Protein AF-A0A529HEC4-F1 (afdb_monomer_lite)

pLDDT: mean 88.08, std 12.39, range [48.88, 98.06]

Foldseek 3Di:
DPPDAPADPPHLVQDFDWWQCPVVCVVPVDGRDGFDPRDDADPVLCVVLDDQPCVLPVDRSRLLCRSRRSLPGIDHDDSDDPDDDDDDPPDPPDDDPCVVVVVVSVVSSSVVSVVSNVVVVVVSD

Sequence (125 aa):
EAQRVKDVFPPPELPFDDGDVVPKLLHKGRYQTTVTSGLAFERSTLDTIMPIPEADFRQGADGYLATLAPLYGQVQSIEECVGAYRIHGANHSVFGEKLAERARWRVAHDFHRMAALSGQVSGVG

Structure (mmCIF, N/CA/C/O backbone):
data_AF-A0A529HEC4-F1
#
_entry.id   AF-A0A529HEC4-F1
#
loop_
_atom_site.group_PDB
_atom_site.id
_atom_site.type_symbol
_atom_site.label_atom_id
_atom_site.label_alt_id
_atom_site.label_comp_id
_atom_site.label_asym_id
_atom_site.label_entity_id
_atom_site.label_seq_id
_atom_site.pdbx_PDB_ins_code
_atom_site.Cartn_x
_atom_site.Cartn_y
_atom_site.Cartn_z
_atom_site.occupancy
_atom_site.B_iso_or_equiv
_atom_site.auth_seq_id
_atom_site.auth_comp_id
_atom_site.auth_asym_id
_atom_site.auth_atom_id
_atom_site.pdbx_PDB_model_num
ATOM 1 N N . GLU A 1 1 ? 30.952 -14.636 -2.382 1.00 48.88 1 GLU A N 1
ATOM 2 C CA . GLU A 1 1 ? 30.725 -13.243 -2.817 1.00 48.88 1 GLU A CA 1
ATOM 3 C C . GLU A 1 1 ? 29.677 -12.635 -1.893 1.00 48.88 1 GLU A C 1
ATOM 5 O O . GLU A 1 1 ? 28.604 -13.216 -1.761 1.00 48.88 1 GLU A O 1
ATOM 10 N N . ALA A 1 2 ? 30.011 -11.587 -1.137 1.00 53.47 2 ALA A N 1
ATOM 11 C CA . ALA A 1 2 ? 29.061 -10.982 -0.205 1.00 53.47 2 ALA A CA 1
ATOM 12 C C . ALA A 1 2 ? 27.901 -10.368 -1.005 1.00 53.47 2 ALA A C 1
ATOM 14 O O . ALA A 1 2 ? 28.134 -9.576 -1.918 1.00 53.47 2 ALA A O 1
ATOM 15 N N . GLN A 1 3 ? 26.663 -10.763 -0.701 1.00 63.22 3 GLN A N 1
ATOM 16 C CA . GLN A 1 3 ? 25.464 -10.217 -1.337 1.00 63.22 3 GLN A CA 1
ATOM 17 C C . GLN A 1 3 ? 25.339 -8.737 -0.961 1.00 63.22 3 GLN A C 1
ATOM 19 O O . GLN A 1 3 ? 24.816 -8.394 0.095 1.00 63.22 3 GLN A O 1
ATOM 24 N N . ARG A 1 4 ? 25.878 -7.852 -1.802 1.00 74.25 4 ARG A N 1
ATOM 25 C CA . ARG A 1 4 ? 25.782 -6.406 -1.606 1.00 74.25 4 ARG A CA 1
ATOM 26 C C . ARG A 1 4 ? 24.365 -5.957 -1.955 1.00 74.25 4 ARG A C 1
ATOM 28 O O . ARG A 1 4 ? 23.856 -6.303 -3.024 1.00 74.25 4 ARG A O 1
ATOM 35 N N . VAL A 1 5 ? 23.739 -5.193 -1.060 1.00 79.19 5 VAL A N 1
ATOM 36 C CA . VAL A 1 5 ? 22.466 -4.514 -1.338 1.00 79.19 5 VAL A CA 1
ATOM 37 C C . VAL A 1 5 ? 22.668 -3.628 -2.567 1.00 79.19 5 VAL A C 1
ATOM 39 O O . VAL A 1 5 ? 23.602 -2.828 -2.605 1.00 79.19 5 VAL A O 1
ATOM 42 N N . LYS A 1 6 ? 21.845 -3.844 -3.600 1.00 82.06 6 LYS A N 1
ATOM 43 C CA . LYS A 1 6 ? 21.937 -3.100 -4.865 1.00 82.06 6 LYS A CA 1
ATOM 44 C C . LYS A 1 6 ? 21.333 -1.705 -4.752 1.00 82.06 6 LYS A C 1
ATOM 46 O O . LYS A 1 6 ? 21.874 -0.785 -5.347 1.00 82.06 6 LYS A O 1
ATOM 51 N N . ASP A 1 7 ? 20.218 -1.594 -4.037 1.00 85.06 7 ASP A N 1
ATOM 52 C CA . ASP A 1 7 ? 19.444 -0.366 -3.875 1.00 85.06 7 ASP A CA 1
ATOM 53 C C . ASP A 1 7 ? 18.502 -0.492 -2.662 1.00 85.06 7 ASP A C 1
ATOM 55 O O . ASP A 1 7 ? 18.288 -1.608 -2.171 1.00 85.06 7 ASP A O 1
ATOM 59 N N . VAL A 1 8 ? 17.937 0.627 -2.205 1.00 86.81 8 VAL A N 1
ATOM 60 C CA . VAL A 1 8 ? 16.959 0.708 -1.108 1.00 86.81 8 VAL A CA 1
ATOM 61 C C . VAL A 1 8 ? 15.651 1.293 -1.642 1.00 86.81 8 VAL A C 1
ATOM 63 O O . VAL A 1 8 ? 15.657 2.255 -2.406 1.00 86.81 8 VAL A O 1
ATOM 66 N N . PHE A 1 9 ? 14.520 0.696 -1.259 1.00 85.44 9 PHE A N 1
ATOM 67 C CA . PHE A 1 9 ? 13.197 1.182 -1.643 1.00 85.44 9 PHE A CA 1
ATOM 68 C C . PHE A 1 9 ? 12.280 1.352 -0.417 1.00 85.44 9 PHE A C 1
ATOM 70 O O . PHE A 1 9 ? 12.127 0.388 0.339 1.00 85.44 9 PHE A O 1
ATOM 77 N N . PRO A 1 10 ? 11.596 2.505 -0.278 1.00 87.31 10 PRO A N 1
ATOM 78 C CA . PRO A 1 10 ? 11.825 3.743 -1.029 1.00 87.31 10 PRO A CA 1
ATOM 79 C C . PRO A 1 10 ? 13.240 4.298 -0.786 1.00 87.31 10 PRO A C 1
ATOM 81 O O . PRO A 1 10 ? 13.920 3.862 0.143 1.00 87.31 10 PRO A O 1
ATOM 84 N N . PRO A 1 11 ? 13.719 5.202 -1.653 1.00 88.62 11 PRO A N 1
ATOM 85 C CA . PRO A 1 11 ? 15.037 5.795 -1.483 1.00 88.62 11 PRO A CA 1
ATOM 86 C C . PRO A 1 11 ? 15.097 6.625 -0.181 1.00 88.62 11 PRO A C 1
ATOM 88 O O . PRO A 1 11 ? 14.083 7.234 0.175 1.00 88.62 11 PRO A O 1
ATOM 91 N N . PRO A 1 12 ? 16.246 6.671 0.527 1.00 86.69 12 PRO A N 1
ATOM 92 C CA . PRO A 1 12 ? 16.355 7.274 1.864 1.00 86.69 12 PRO A CA 1
ATOM 93 C C . PRO A 1 12 ? 15.987 8.762 1.944 1.00 86.69 12 PRO A C 1
ATOM 95 O O . PRO A 1 12 ? 15.729 9.280 3.025 1.00 86.69 12 PRO A O 1
ATOM 98 N N . GLU A 1 13 ? 15.971 9.475 0.817 1.00 91.00 13 GLU A N 1
ATOM 99 C CA . GLU A 1 13 ? 15.589 10.888 0.758 1.00 91.00 13 GLU A CA 1
ATOM 100 C C . GLU A 1 13 ? 14.065 11.105 0.824 1.00 91.00 13 GLU A C 1
ATOM 102 O O . GLU A 1 13 ? 13.608 12.249 0.888 1.00 91.00 13 GLU A O 1
ATOM 107 N N . LEU A 1 14 ? 13.269 10.031 0.778 1.00 90.31 14 LEU A N 1
ATOM 108 C CA . LEU A 1 14 ? 11.810 10.065 0.859 1.00 90.31 14 LEU A CA 1
ATOM 109 C C . LEU A 1 14 ? 11.329 9.445 2.184 1.00 90.31 14 LEU A C 1
ATOM 111 O O . LEU A 1 14 ? 11.025 8.248 2.193 1.00 90.31 14 LEU A O 1
ATOM 115 N N . PRO A 1 15 ? 11.214 10.243 3.265 1.00 92.56 15 PRO A N 1
ATOM 116 C CA . PRO A 1 15 ? 10.831 9.739 4.583 1.00 92.56 15 PRO A CA 1
ATOM 117 C C . PRO A 1 15 ? 9.420 9.158 4.564 1.00 92.56 15 PRO A C 1
ATOM 119 O O . PRO A 1 15 ? 8.556 9.630 3.814 1.00 92.56 15 PRO A O 1
ATOM 122 N N . PHE A 1 16 ? 9.176 8.150 5.392 1.00 96.06 16 PHE A N 1
ATOM 123 C CA . PHE A 1 16 ? 7.859 7.542 5.516 1.00 96.06 16 PHE A CA 1
ATOM 124 C C . PHE A 1 16 ? 6.858 8.498 6.172 1.00 96.06 16 PHE A C 1
ATOM 126 O O . PHE A 1 16 ? 7.211 9.360 6.974 1.00 96.06 16 PHE A O 1
ATOM 133 N N . ASP A 1 17 ? 5.577 8.356 5.822 1.00 97.31 17 ASP A N 1
ATOM 134 C CA . ASP A 1 17 ? 4.529 8.954 6.646 1.00 97.31 17 ASP A CA 1
ATOM 135 C C . ASP A 1 17 ? 4.277 8.074 7.877 1.00 97.31 17 ASP A C 1
ATOM 137 O O . ASP A 1 17 ? 4.249 6.844 7.776 1.00 97.31 17 ASP A O 1
ATOM 141 N N . ASP A 1 18 ? 4.033 8.724 9.013 1.00 97.31 18 ASP A N 1
ATOM 142 C CA . ASP A 1 18 ? 3.827 8.103 10.321 1.00 97.31 18 ASP A CA 1
ATOM 143 C C . ASP A 1 18 ? 2.572 8.670 11.005 1.00 97.31 18 ASP A C 1
ATOM 145 O O . ASP A 1 18 ? 2.174 9.814 10.763 1.00 97.31 18 ASP A O 1
ATOM 149 N N . GLY A 1 19 ? 1.942 7.869 11.861 1.00 98.06 19 GLY A N 1
ATOM 150 C CA . GLY A 1 19 ? 0.759 8.243 12.626 1.00 98.06 19 GLY A CA 1
ATOM 151 C C . GLY A 1 19 ? -0.536 8.170 11.817 1.00 98.06 19 GLY A C 1
ATOM 152 O O . GLY A 1 19 ? -0.815 7.183 11.129 1.00 98.06 19 GLY A O 1
ATOM 153 N N . ASP A 1 20 ? -1.373 9.202 11.947 1.00 97.62 20 ASP A N 1
ATOM 154 C CA . ASP A 1 20 ? -2.628 9.307 11.199 1.00 97.62 20 ASP A CA 1
ATOM 155 C C . ASP A 1 20 ? -2.375 9.783 9.762 1.00 97.62 20 ASP A C 1
ATOM 157 O O . ASP A 1 20 ? -2.225 10.974 9.475 1.00 97.62 20 ASP A O 1
ATOM 161 N N . VAL A 1 21 ? -2.353 8.822 8.840 1.00 98.00 21 VAL A N 1
ATOM 162 C CA . VAL A 1 21 ? -2.157 9.073 7.409 1.00 98.00 21 VAL A CA 1
ATOM 163 C C . VAL A 1 21 ? -3.472 9.200 6.637 1.00 98.00 21 VAL A C 1
ATOM 165 O O . VAL A 1 21 ? -3.439 9.481 5.435 1.00 98.00 21 VAL A O 1
ATOM 168 N N . VAL A 1 22 ? -4.630 9.020 7.287 1.00 97.06 22 VAL A N 1
ATOM 169 C CA . VAL A 1 22 ? -5.945 9.002 6.626 1.00 97.06 22 VAL A CA 1
ATOM 170 C C . VAL A 1 22 ? -6.229 10.309 5.879 1.00 97.06 22 VAL A C 1
ATOM 172 O O . VAL A 1 22 ? -6.598 10.230 4.704 1.00 97.06 22 VAL A O 1
ATOM 175 N N . PRO A 1 23 ? -5.978 11.515 6.436 1.00 96.88 23 PRO A N 1
ATOM 176 C CA . PRO A 1 23 ? -6.195 12.758 5.695 1.00 96.88 23 PRO A CA 1
ATOM 177 C C . PRO A 1 23 ? -5.392 12.822 4.387 1.00 96.88 23 PRO A C 1
ATOM 179 O O . PRO A 1 23 ? -5.906 13.235 3.344 1.00 96.88 23 PRO A O 1
ATOM 182 N N . LYS A 1 24 ? -4.132 12.368 4.412 1.00 97.19 24 LYS A N 1
ATOM 183 C CA . LYS A 1 24 ? -3.260 12.348 3.229 1.00 97.19 24 LYS A CA 1
ATOM 184 C C . LYS A 1 24 ? -3.714 11.294 2.223 1.00 97.19 24 LYS A C 1
ATOM 186 O O . LYS A 1 24 ? -3.769 11.586 1.027 1.00 97.19 24 LYS A O 1
ATOM 191 N N . LEU A 1 25 ? -4.070 10.106 2.707 1.00 96.38 25 LEU A N 1
ATOM 192 C CA . LEU A 1 25 ? -4.599 9.008 1.908 1.00 96.38 25 LEU A CA 1
ATOM 193 C C . LEU A 1 25 ? -5.883 9.419 1.180 1.00 96.38 25 LEU A C 1
ATOM 195 O O . LEU A 1 25 ? -5.960 9.236 -0.029 1.00 96.38 25 LEU A O 1
ATOM 199 N N . LEU A 1 26 ? -6.853 10.022 1.870 1.00 94.75 26 LEU A N 1
ATOM 200 C CA . LEU A 1 26 ? -8.114 10.457 1.262 1.00 94.75 26 LEU A CA 1
ATOM 201 C C . LEU A 1 26 ? -7.914 11.608 0.268 1.00 94.75 26 LEU A C 1
ATOM 203 O O . LEU A 1 26 ? -8.598 11.671 -0.749 1.00 94.75 26 LEU A O 1
ATOM 207 N N . HIS A 1 27 ? -6.951 12.499 0.521 1.00 94.88 27 HIS A N 1
ATOM 208 C CA . HIS A 1 27 ? -6.662 13.609 -0.385 1.00 94.88 27 HIS A CA 1
ATOM 209 C C . HIS A 1 27 ? -5.879 13.184 -1.640 1.00 94.88 27 HIS A C 1
ATOM 211 O O . HIS A 1 27 ? -6.107 13.725 -2.720 1.00 94.88 27 HIS A O 1
ATOM 217 N N . LYS A 1 28 ? -4.930 12.243 -1.513 1.00 94.69 28 LYS A N 1
ATOM 218 C CA . LYS A 1 28 ? -3.972 11.890 -2.584 1.00 94.69 28 LYS A CA 1
ATOM 219 C C . LYS A 1 28 ? -4.123 10.470 -3.141 1.00 94.69 28 LYS A C 1
ATOM 221 O O . LYS A 1 28 ? -3.401 10.120 -4.075 1.00 94.69 28 LYS A O 1
ATOM 226 N N . GLY A 1 29 ? -4.973 9.636 -2.549 1.00 92.62 29 GLY A N 1
ATOM 227 C CA . GLY A 1 29 ? -5.094 8.198 -2.834 1.00 92.62 29 GLY A CA 1
ATOM 228 C C . GLY A 1 29 ? -3.914 7.346 -2.336 1.00 92.62 29 GLY A C 1
ATOM 229 O O . GLY A 1 29 ? -3.823 6.151 -2.639 1.00 92.62 29 GLY A O 1
ATOM 230 N N . ARG A 1 30 ? -2.966 7.955 -1.613 1.00 94.44 30 ARG A N 1
ATOM 231 C CA . ARG A 1 30 ? -1.743 7.313 -1.108 1.00 94.44 30 ARG A CA 1
ATOM 232 C C . ARG A 1 30 ? -1.055 8.154 -0.038 1.00 94.44 30 ARG A C 1
ATOM 234 O O . ARG A 1 30 ? -1.193 9.376 -0.006 1.00 94.44 30 ARG A O 1
ATOM 241 N N . TYR A 1 31 ? -0.228 7.477 0.741 1.00 96.38 31 TYR A N 1
ATOM 242 C CA . TYR A 1 31 ? 0.787 8.038 1.624 1.00 96.38 31 TYR A CA 1
ATOM 243 C C . TYR A 1 31 ? 2.143 7.387 1.286 1.00 96.38 31 TYR A C 1
ATOM 245 O O . TYR A 1 31 ? 2.214 6.463 0.471 1.00 96.38 31 TYR A O 1
ATOM 253 N N . GLN A 1 32 ? 3.224 7.927 1.827 1.00 95.62 32 GLN A N 1
ATOM 254 C CA . GLN A 1 32 ? 4.595 7.496 1.609 1.00 95.62 32 GLN A CA 1
ATOM 255 C C . GLN A 1 32 ? 4.883 6.293 2.509 1.00 95.62 32 GLN A C 1
ATOM 257 O O . GLN A 1 32 ? 4.891 6.400 3.731 1.00 95.62 32 GLN A O 1
ATOM 262 N N . THR A 1 33 ? 5.074 5.129 1.893 1.00 95.00 33 THR A N 1
ATOM 263 C CA . THR A 1 33 ? 5.273 3.849 2.579 1.00 95.00 33 THR A CA 1
ATOM 264 C C . THR A 1 33 ? 6.120 2.908 1.723 1.00 95.00 33 THR A C 1
ATOM 266 O O . THR A 1 33 ? 6.458 3.221 0.577 1.00 95.00 33 THR A O 1
ATOM 269 N N . THR A 1 34 ? 6.494 1.766 2.290 1.00 91.75 34 THR A N 1
ATOM 270 C CA . THR A 1 34 ? 7.217 0.699 1.596 1.00 91.75 34 THR A CA 1
ATOM 271 C C . THR A 1 34 ? 6.244 -0.288 0.941 1.00 91.75 34 THR A C 1
ATOM 273 O O . THR A 1 34 ? 5.030 -0.108 0.969 1.00 91.75 34 THR A O 1
ATOM 276 N N . VAL A 1 35 ? 6.767 -1.323 0.292 1.00 88.00 35 VAL A N 1
ATOM 277 C CA . VAL A 1 35 ? 5.969 -2.341 -0.407 1.00 88.00 35 VAL A CA 1
ATOM 278 C C . VAL A 1 35 ? 6.367 -3.741 0.032 1.00 88.00 35 VAL A C 1
ATOM 280 O O . VAL A 1 35 ? 7.466 -3.975 0.541 1.00 88.00 35 VAL A O 1
ATOM 283 N N . THR A 1 36 ? 5.509 -4.713 -0.258 1.00 87.62 36 THR A N 1
ATOM 284 C CA . THR A 1 36 ? 5.780 -6.145 -0.111 1.00 87.62 36 THR A CA 1
ATOM 285 C C . THR A 1 36 ? 6.250 -6.527 1.301 1.00 87.62 36 THR A C 1
ATOM 287 O O . THR A 1 36 ? 5.527 -6.332 2.271 1.00 87.62 36 THR A O 1
ATOM 290 N N . SER A 1 37 ? 7.466 -7.062 1.430 1.00 86.44 37 SER A N 1
ATOM 291 C CA . SER A 1 37 ? 8.057 -7.554 2.675 1.00 86.44 37 SER A CA 1
ATOM 292 C C . SER A 1 37 ? 8.385 -6.471 3.702 1.00 86.44 37 SER A C 1
ATOM 294 O O . SER A 1 37 ? 8.756 -6.814 4.817 1.00 86.44 37 SER A O 1
ATOM 296 N N . GLY A 1 38 ? 8.301 -5.188 3.341 1.00 91.75 38 GLY A N 1
ATOM 297 C CA . GLY A 1 38 ? 8.465 -4.090 4.294 1.00 91.75 38 GLY A CA 1
ATOM 298 C C . GLY A 1 38 ? 7.196 -3.766 5.091 1.00 91.75 38 GLY A C 1
ATOM 299 O O . GLY A 1 38 ? 7.232 -2.883 5.940 1.00 91.75 38 GLY A O 1
ATOM 300 N N . LEU A 1 39 ? 6.076 -4.441 4.813 1.00 94.75 39 LEU A N 1
ATOM 301 C CA . LEU A 1 39 ? 4.782 -4.170 5.437 1.00 94.75 39 LEU A CA 1
ATOM 302 C C . LEU A 1 39 ? 4.443 -5.220 6.500 1.00 94.75 39 LEU A C 1
ATOM 304 O O . LEU A 1 39 ? 4.585 -6.423 6.277 1.00 94.75 39 LEU A O 1
ATOM 308 N N . ALA A 1 40 ? 3.927 -4.751 7.634 1.00 95.94 40 ALA A N 1
ATOM 309 C CA . ALA A 1 40 ? 3.362 -5.572 8.696 1.00 95.94 40 ALA A CA 1
ATOM 310 C C . ALA A 1 40 ? 1.995 -5.006 9.094 1.00 95.94 40 ALA A C 1
ATOM 312 O O . ALA A 1 40 ? 1.810 -3.791 9.133 1.00 95.94 40 ALA A O 1
ATOM 313 N N . PHE A 1 41 ? 1.040 -5.890 9.382 1.00 96.94 41 PHE A N 1
ATOM 314 C CA . PHE A 1 41 ? -0.341 -5.515 9.677 1.00 96.94 41 PHE A CA 1
ATOM 315 C C . PHE A 1 41 ? -0.818 -6.192 10.958 1.00 96.94 41 PHE A C 1
ATOM 317 O O . PHE A 1 41 ? -0.483 -7.350 11.223 1.00 96.94 41 PHE A O 1
ATOM 324 N N . GLU A 1 42 ? -1.630 -5.479 11.735 1.00 97.31 42 GLU A N 1
ATOM 325 C CA . GLU A 1 42 ? -2.336 -6.067 12.868 1.00 97.31 42 GLU A CA 1
ATOM 326 C C . GLU A 1 42 ? -3.353 -7.106 12.374 1.00 97.31 42 GLU A C 1
ATOM 328 O O . GLU A 1 42 ? -4.050 -6.895 11.379 1.00 97.31 42 GLU A O 1
ATOM 333 N N . ARG A 1 43 ? -3.458 -8.238 13.081 1.00 97.56 43 ARG A N 1
ATOM 334 C CA . ARG A 1 43 ? -4.393 -9.311 12.718 1.00 97.56 43 ARG A CA 1
ATOM 335 C C . ARG A 1 43 ? -5.847 -8.832 12.688 1.00 97.56 43 ARG A C 1
ATOM 337 O O . ARG A 1 43 ? -6.546 -9.162 11.743 1.00 97.56 43 ARG A O 1
ATOM 344 N N . SER A 1 44 ? -6.278 -8.065 13.686 1.00 96.88 44 SER A N 1
ATOM 345 C CA . SER A 1 44 ? -7.658 -7.563 13.799 1.00 96.88 44 SER A CA 1
ATOM 346 C C . SER A 1 44 ? -8.061 -6.709 12.586 1.00 96.88 44 SER A C 1
ATOM 348 O O . SER A 1 44 ? -9.158 -6.852 12.045 1.00 96.88 44 SER A O 1
ATOM 350 N N . THR A 1 45 ? -7.137 -5.884 12.091 1.00 96.81 45 THR A N 1
ATOM 351 C CA . THR A 1 45 ? -7.303 -5.126 10.849 1.00 96.81 45 THR A CA 1
ATOM 352 C C . THR A 1 45 ? -7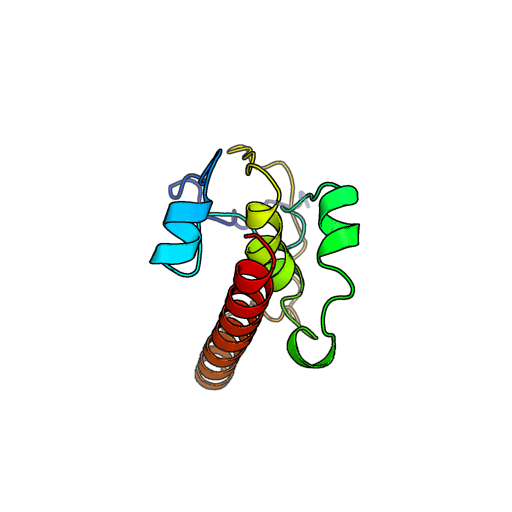.445 -6.055 9.649 1.00 96.81 45 THR A C 1
ATOM 354 O O . THR A 1 45 ? -8.349 -5.869 8.837 1.00 96.81 45 THR A O 1
ATOM 357 N N . LEU A 1 46 ? -6.599 -7.088 9.539 1.00 97.12 46 LEU A N 1
ATOM 358 C CA . LEU A 1 46 ? -6.704 -8.074 8.459 1.00 97.12 46 LEU A CA 1
ATOM 359 C C . LEU A 1 46 ? -8.033 -8.837 8.495 1.00 97.12 46 LEU A C 1
ATOM 361 O O . LEU A 1 46 ? -8.634 -9.024 7.442 1.00 97.12 46 LEU A O 1
ATOM 365 N N . ASP A 1 47 ? -8.526 -9.208 9.676 1.00 96.75 47 ASP A N 1
ATOM 366 C CA . ASP A 1 47 ? -9.827 -9.870 9.839 1.00 96.75 47 ASP A CA 1
ATOM 367 C C . ASP A 1 47 ? -10.989 -9.006 9.310 1.00 96.75 47 ASP A C 1
ATOM 369 O O . ASP A 1 47 ? -12.024 -9.538 8.916 1.00 96.75 47 ASP A O 1
ATOM 373 N N . THR A 1 48 ? -10.806 -7.682 9.258 1.00 95.44 48 THR A N 1
ATOM 374 C CA . THR A 1 48 ? -11.813 -6.729 8.767 1.00 95.44 48 THR A CA 1
ATOM 375 C C . THR A 1 48 ? -11.764 -6.538 7.249 1.00 95.44 48 THR A C 1
ATOM 377 O O . THR A 1 48 ? -12.804 -6.407 6.607 1.00 95.44 48 THR A O 1
ATOM 380 N N . ILE A 1 49 ? -10.566 -6.508 6.655 1.00 96.06 49 ILE A N 1
ATOM 381 C CA . ILE A 1 49 ? -10.380 -6.148 5.235 1.00 96.06 49 ILE A CA 1
ATOM 382 C C . ILE A 1 49 ? -10.139 -7.350 4.316 1.00 96.06 49 ILE A C 1
ATOM 384 O O . ILE A 1 49 ? -10.069 -7.182 3.099 1.00 96.06 49 ILE A O 1
ATOM 388 N N . MET A 1 50 ? -9.979 -8.553 4.867 1.00 96.31 50 MET A N 1
ATOM 389 C CA . MET A 1 50 ? -9.848 -9.793 4.101 1.00 96.31 50 MET A CA 1
ATOM 390 C C . MET A 1 50 ? -11.207 -10.495 3.912 1.00 96.31 50 MET A C 1
ATOM 392 O O . MET A 1 50 ? -12.107 -10.321 4.731 1.00 96.31 50 MET A O 1
ATOM 396 N N . PRO A 1 51 ? -11.369 -11.336 2.870 1.00 96.38 51 PRO A N 1
ATOM 397 C CA . PRO A 1 51 ? -10.370 -11.726 1.869 1.00 96.38 51 PRO A CA 1
ATOM 398 C C . PRO A 1 51 ? -10.038 -10.609 0.872 1.00 96.38 51 PRO A C 1
ATOM 400 O O . PRO A 1 51 ? -10.874 -9.769 0.551 1.00 96.38 51 PRO A O 1
ATOM 403 N N . ILE A 1 52 ? -8.808 -10.628 0.350 1.00 97.06 52 ILE A N 1
ATOM 404 C CA . ILE A 1 52 ? -8.418 -9.751 -0.759 1.00 97.06 52 ILE A CA 1
ATOM 405 C C . ILE A 1 52 ? -9.148 -10.230 -2.028 1.00 97.06 52 ILE A C 1
ATOM 407 O O . ILE A 1 52 ? -9.071 -11.422 -2.335 1.00 97.06 52 ILE A O 1
ATOM 411 N N . PRO A 1 53 ? -9.814 -9.349 -2.800 1.00 96.19 53 PRO A N 1
ATOM 412 C CA . PRO A 1 53 ? -10.457 -9.734 -4.057 1.00 96.19 53 PRO A CA 1
ATOM 413 C C . PRO A 1 53 ? -9.434 -10.212 -5.103 1.00 96.19 53 PRO A C 1
ATOM 415 O O . PRO A 1 53 ? -8.816 -9.415 -5.808 1.00 96.19 53 PRO A O 1
ATOM 418 N N . GLU A 1 54 ? -9.236 -11.528 -5.217 1.00 95.56 54 GLU A N 1
ATOM 419 C CA . GLU A 1 54 ? -8.171 -12.117 -6.048 1.00 95.56 54 GLU A CA 1
ATOM 420 C C . GLU A 1 54 ? -8.253 -11.726 -7.531 1.00 95.56 54 GLU A C 1
ATOM 422 O O . GLU A 1 54 ? -7.220 -11.582 -8.187 1.00 95.56 54 GLU A O 1
ATOM 427 N N . ALA A 1 55 ? -9.463 -11.526 -8.062 1.00 94.69 55 ALA A N 1
ATOM 428 C CA . ALA A 1 55 ? -9.666 -11.122 -9.453 1.00 94.69 55 ALA A CA 1
ATOM 429 C C . ALA A 1 55 ? -9.044 -9.746 -9.755 1.00 94.69 55 ALA A C 1
ATOM 431 O O . ALA A 1 55 ? -8.408 -9.575 -10.797 1.00 94.69 55 ALA A O 1
ATOM 432 N N . ASP A 1 56 ? -9.168 -8.806 -8.818 1.00 94.81 56 ASP A N 1
ATOM 433 C CA . ASP A 1 56 ? -8.685 -7.428 -8.954 1.00 94.81 56 ASP A CA 1
ATOM 434 C C . ASP A 1 56 ? -7.225 -7.279 -8.491 1.00 94.81 56 ASP A C 1
ATOM 436 O O . ASP A 1 56 ? -6.463 -6.465 -9.017 1.00 94.81 56 ASP A O 1
ATOM 440 N N . PHE A 1 57 ? -6.809 -8.104 -7.524 1.00 94.94 57 PHE A N 1
ATOM 441 C CA . PHE A 1 57 ? -5.519 -8.001 -6.835 1.00 94.94 57 PHE A CA 1
ATOM 442 C C . PHE A 1 57 ? -4.645 -9.250 -6.976 1.00 94.94 57 PHE A C 1
ATOM 444 O O . PHE A 1 57 ? -3.795 -9.525 -6.128 1.00 94.94 57 PHE A O 1
ATOM 451 N N . ARG A 1 58 ? -4.769 -9.978 -8.094 1.00 92.44 58 ARG A N 1
ATOM 452 C CA . ARG A 1 58 ? -3.867 -11.093 -8.448 1.00 92.44 58 ARG A CA 1
ATOM 453 C C . ARG A 1 58 ? -2.384 -10.695 -8.371 1.00 92.44 58 ARG A C 1
ATOM 455 O O . ARG A 1 58 ? -1.514 -11.533 -8.145 1.00 92.44 58 ARG A O 1
ATOM 462 N N . GLN A 1 59 ? -2.087 -9.419 -8.617 1.00 90.06 59 GLN A N 1
ATOM 463 C CA . GLN A 1 59 ? -0.783 -8.786 -8.424 1.00 90.06 59 GLN A CA 1
ATOM 464 C C . GLN A 1 59 ? -0.982 -7.469 -7.663 1.00 90.06 59 GLN A C 1
ATOM 466 O O . GLN A 1 59 ? -1.955 -6.761 -7.915 1.00 90.06 59 GLN A O 1
ATOM 471 N N . GLY A 1 60 ? -0.057 -7.132 -6.759 1.00 90.56 60 GLY A N 1
ATOM 472 C CA . GLY A 1 60 ? -0.146 -5.915 -5.939 1.00 90.56 60 GLY A CA 1
ATOM 473 C C . GLY A 1 60 ? -1.121 -6.018 -4.757 1.00 90.56 60 GLY A C 1
ATOM 474 O O . GLY A 1 60 ? -1.726 -5.023 -4.368 1.00 90.56 60 GLY A O 1
ATOM 475 N N . ALA A 1 61 ? -1.316 -7.217 -4.20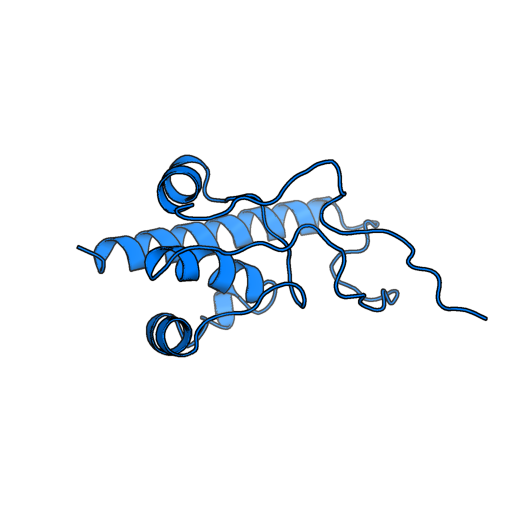0 1.00 94.81 61 ALA A N 1
ATOM 476 C CA . ALA A 1 61 ? -2.166 -7.439 -3.024 1.00 94.81 61 ALA A CA 1
ATOM 477 C C . ALA A 1 61 ? -1.716 -6.631 -1.788 1.00 94.81 61 ALA A C 1
ATOM 479 O O . ALA A 1 61 ? -2.534 -6.197 -0.984 1.00 94.81 61 ALA A O 1
ATOM 480 N N . ASP A 1 62 ? -0.419 -6.370 -1.661 1.00 94.50 62 ASP A N 1
ATOM 481 C CA . ASP A 1 62 ? 0.141 -5.464 -0.660 1.00 94.50 62 ASP A CA 1
ATOM 482 C C . ASP A 1 62 ? -0.371 -4.024 -0.820 1.00 94.50 62 ASP A C 1
ATOM 484 O O . ASP A 1 62 ? -0.673 -3.367 0.173 1.00 94.50 62 ASP A O 1
ATOM 488 N N . GLY A 1 63 ? -0.560 -3.559 -2.059 1.00 95.12 63 GLY A N 1
ATOM 489 C CA . GLY A 1 63 ? -1.175 -2.268 -2.365 1.00 95.12 63 GLY A CA 1
ATOM 490 C C . GLY A 1 63 ? -2.627 -2.159 -1.894 1.00 95.12 63 GLY A C 1
ATOM 491 O O . GLY A 1 63 ? -3.038 -1.081 -1.466 1.00 95.12 63 GLY A O 1
ATOM 492 N N . TYR A 1 64 ? -3.397 -3.253 -1.913 1.00 96.94 64 TYR A N 1
ATOM 493 C CA . TYR A 1 64 ? -4.740 -3.303 -1.316 1.00 96.94 64 TYR A CA 1
ATOM 494 C C . TYR A 1 64 ? -4.670 -3.101 0.201 1.00 96.94 64 TYR A C 1
ATOM 496 O O . TYR A 1 64 ? -5.293 -2.180 0.732 1.00 96.94 64 TYR A O 1
ATOM 504 N N . LEU A 1 65 ? -3.839 -3.893 0.887 1.00 97.38 65 LEU A N 1
ATOM 505 C CA . LEU A 1 65 ? -3.702 -3.829 2.344 1.00 97.38 65 LEU A CA 1
ATOM 506 C C . LEU A 1 65 ? -3.170 -2.469 2.811 1.00 97.38 65 LEU A C 1
ATOM 508 O O . LEU A 1 65 ? -3.758 -1.863 3.699 1.00 97.38 65 LEU A O 1
ATOM 512 N N . ALA A 1 66 ? -2.129 -1.941 2.162 1.00 96.81 66 ALA A N 1
ATOM 513 C CA . ALA A 1 66 ? -1.581 -0.620 2.468 1.00 96.81 66 ALA A CA 1
ATOM 514 C C . ALA A 1 66 ? -2.593 0.511 2.225 1.00 96.81 66 ALA A C 1
ATOM 516 O O . ALA A 1 66 ? -2.475 1.575 2.811 1.00 96.81 66 ALA A O 1
ATOM 517 N N . THR A 1 67 ? -3.608 0.308 1.381 1.00 96.88 67 THR A N 1
ATOM 518 C CA . THR A 1 67 ? -4.654 1.319 1.157 1.00 96.88 67 THR A CA 1
ATOM 519 C C . THR A 1 67 ? -5.726 1.284 2.235 1.00 96.88 67 THR A C 1
ATOM 521 O O . THR A 1 67 ? -6.214 2.337 2.622 1.00 96.88 67 THR A O 1
ATOM 524 N N . LEU A 1 68 ? -6.119 0.097 2.702 1.00 97.19 68 LEU A N 1
ATOM 525 C CA . LEU A 1 68 ? -7.268 -0.041 3.599 1.00 97.19 68 LEU A CA 1
ATOM 526 C C . LEU A 1 68 ? -6.889 -0.097 5.075 1.00 97.19 68 LEU A C 1
ATOM 528 O O . LEU A 1 68 ? -7.629 0.427 5.899 1.00 97.19 68 LEU A O 1
ATOM 532 N N . ALA A 1 69 ? -5.746 -0.694 5.419 1.00 97.38 69 ALA A N 1
ATOM 533 C CA . ALA A 1 69 ? -5.326 -0.852 6.809 1.00 97.38 69 ALA A CA 1
ATOM 534 C C . ALA A 1 69 ? -5.278 0.470 7.606 1.00 97.38 69 ALA A C 1
ATOM 536 O O . ALA A 1 69 ? -5.727 0.457 8.752 1.00 97.38 69 ALA A O 1
ATOM 537 N N . PRO A 1 70 ? -4.838 1.616 7.035 1.00 96.88 70 PRO A N 1
ATOM 538 C CA . PRO A 1 70 ? -4.840 2.889 7.761 1.00 96.88 70 PRO A CA 1
ATOM 539 C C . PRO A 1 70 ? -6.225 3.392 8.184 1.00 96.88 70 PRO A C 1
ATOM 541 O O . PRO A 1 70 ? -6.313 4.257 9.044 1.00 96.88 70 PRO A O 1
ATOM 544 N N . LEU A 1 71 ? -7.318 2.881 7.604 1.00 96.31 71 LEU A N 1
ATOM 545 C CA . LEU A 1 71 ? -8.670 3.253 8.035 1.00 96.31 71 LEU A CA 1
ATOM 546 C C . LEU A 1 71 ? -9.033 2.691 9.418 1.00 96.31 71 LEU A C 1
ATOM 548 O O . LEU A 1 71 ? -10.000 3.146 10.021 1.00 96.31 71 LEU A O 1
ATOM 552 N N . TYR A 1 72 ? -8.274 1.712 9.913 1.00 96.00 72 TYR A N 1
ATOM 553 C CA . TYR A 1 72 ? -8.563 0.985 11.151 1.00 96.00 72 TYR A CA 1
ATOM 554 C C . TYR A 1 72 ? -7.500 1.201 12.234 1.00 96.00 72 TYR A C 1
ATOM 556 O O . TYR A 1 72 ? -7.572 0.591 13.297 1.00 96.00 72 TYR A O 1
ATOM 564 N N . GLY A 1 73 ? -6.506 2.058 11.989 1.00 93.81 73 GLY A N 1
ATOM 565 C CA . GLY A 1 73 ? -5.424 2.303 12.934 1.00 93.81 73 GLY A CA 1
ATOM 566 C C . GLY A 1 73 ? -4.375 3.274 12.408 1.00 93.81 73 GLY A C 1
ATOM 567 O O . GLY A 1 73 ? -4.454 3.766 11.286 1.00 93.81 73 GLY A O 1
ATOM 568 N N . GLN A 1 74 ? -3.370 3.549 13.235 1.00 96.69 74 GLN A N 1
ATOM 569 C CA . GLN A 1 74 ? -2.250 4.408 12.858 1.00 96.69 74 GLN A CA 1
ATOM 570 C C . GLN A 1 74 ? -1.158 3.618 12.138 1.00 96.69 74 GLN A C 1
ATOM 572 O O . GLN A 1 74 ? -0.933 2.438 12.411 1.00 96.69 74 GLN A O 1
ATOM 577 N N . VAL A 1 75 ? -0.445 4.297 11.244 1.00 97.94 75 VAL A N 1
ATOM 578 C CA . VAL A 1 75 ? 0.768 3.767 10.620 1.00 97.94 75 VAL A CA 1
ATOM 579 C C . VAL A 1 75 ? 1.953 4.028 11.546 1.00 97.94 75 VAL A C 1
ATOM 581 O O . VAL A 1 75 ? 2.056 5.096 12.142 1.00 97.94 75 VAL A O 1
ATOM 584 N N . GLN A 1 76 ? 2.840 3.045 11.670 1.00 97.50 76 GLN A N 1
ATOM 585 C CA . GLN A 1 76 ? 4.138 3.192 12.325 1.00 97.50 76 GLN A CA 1
ATOM 586 C C . GLN A 1 76 ? 5.232 2.844 11.323 1.00 97.50 76 GLN A C 1
ATOM 588 O O . GLN A 1 76 ? 5.123 1.853 10.595 1.00 97.50 76 GLN A O 1
ATOM 593 N N . SER A 1 77 ? 6.268 3.669 11.284 1.00 95.81 77 SER A N 1
ATOM 594 C CA . SER A 1 77 ? 7.343 3.597 10.304 1.00 95.81 77 SER A CA 1
ATOM 595 C C . SER A 1 77 ? 8.707 3.399 10.968 1.00 95.81 77 SER A C 1
ATOM 597 O O . SER A 1 77 ? 8.945 3.801 12.104 1.00 95.81 77 SER A O 1
ATOM 599 N N . ILE A 1 78 ? 9.604 2.725 10.248 1.00 94.56 78 ILE A N 1
ATOM 600 C CA . ILE A 1 78 ? 11.004 2.521 10.629 1.00 94.56 78 ILE A CA 1
ATOM 601 C C . ILE A 1 78 ? 11.831 3.012 9.446 1.00 94.56 78 ILE A C 1
ATOM 603 O O . ILE A 1 78 ? 11.740 2.435 8.365 1.00 94.56 78 ILE A O 1
ATOM 607 N N . GLU A 1 79 ? 12.597 4.086 9.638 1.00 93.00 79 GLU A N 1
ATOM 608 C CA . GLU A 1 79 ? 13.405 4.706 8.575 1.00 93.00 79 GLU A CA 1
ATOM 609 C C . GLU A 1 79 ? 14.661 3.879 8.248 1.00 93.00 79 GLU A C 1
ATOM 611 O O . GLU A 1 79 ? 15.243 3.995 7.167 1.00 93.00 79 GLU A O 1
ATOM 616 N N . GLU A 1 80 ? 15.095 3.003 9.159 1.00 90.19 80 GLU A N 1
ATOM 617 C CA . GLU A 1 80 ? 16.210 2.103 8.908 1.00 90.19 80 GLU A CA 1
ATOM 618 C C . GLU A 1 80 ? 15.842 0.953 7.959 1.00 90.19 80 GLU A C 1
ATOM 620 O O . GLU A 1 80 ? 14.795 0.310 8.052 1.00 90.19 80 GLU A O 1
ATOM 625 N N . CYS A 1 81 ? 16.775 0.607 7.070 1.00 88.31 81 CYS A N 1
ATOM 626 C CA . CYS A 1 81 ? 16.646 -0.574 6.224 1.00 88.31 81 CYS A CA 1
ATOM 627 C C . CYS A 1 81 ? 16.764 -1.856 7.068 1.00 88.31 81 CYS A C 1
ATOM 629 O O . CYS A 1 81 ? 17.862 -2.287 7.422 1.00 88.31 81 CYS A O 1
ATOM 631 N N . VAL A 1 82 ? 15.621 -2.476 7.366 1.00 88.88 82 VAL A N 1
ATOM 632 C CA . VAL A 1 82 ? 15.519 -3.696 8.189 1.00 88.88 82 VAL A CA 1
ATOM 633 C C . VAL A 1 82 ? 15.426 -4.994 7.379 1.00 88.88 82 VAL A C 1
ATOM 635 O O . VAL A 1 82 ? 15.354 -6.081 7.952 1.00 88.88 82 VAL A O 1
ATOM 638 N N . GLY A 1 83 ? 15.432 -4.920 6.044 1.00 86.50 83 GLY A N 1
ATOM 639 C CA . GLY A 1 83 ? 15.269 -6.097 5.193 1.00 86.50 83 GLY A CA 1
ATOM 640 C C . GLY A 1 83 ? 15.781 -5.913 3.768 1.00 86.50 83 GLY A C 1
ATOM 641 O O . GLY A 1 83 ? 15.932 -4.803 3.270 1.00 86.50 83 GLY A O 1
ATOM 642 N N . ALA A 1 84 ? 16.035 -7.033 3.091 1.00 86.19 84 ALA A N 1
ATOM 643 C CA . ALA A 1 84 ? 16.420 -7.057 1.686 1.00 86.19 84 ALA A CA 1
ATOM 644 C C . ALA A 1 84 ? 15.739 -8.228 0.972 1.00 86.19 84 ALA A C 1
ATOM 646 O O . ALA A 1 84 ? 15.645 -9.330 1.512 1.00 86.19 84 ALA A O 1
ATOM 647 N N . TYR A 1 85 ? 15.306 -8.003 -0.269 1.00 82.38 85 TYR A N 1
ATOM 648 C CA . TYR A 1 85 ? 14.741 -9.044 -1.126 1.00 82.38 85 TYR A CA 1
ATOM 649 C C . TYR A 1 85 ? 15.623 -9.288 -2.353 1.00 82.38 85 TYR A C 1
ATOM 651 O O . TYR A 1 85 ? 16.265 -8.382 -2.890 1.00 82.38 85 T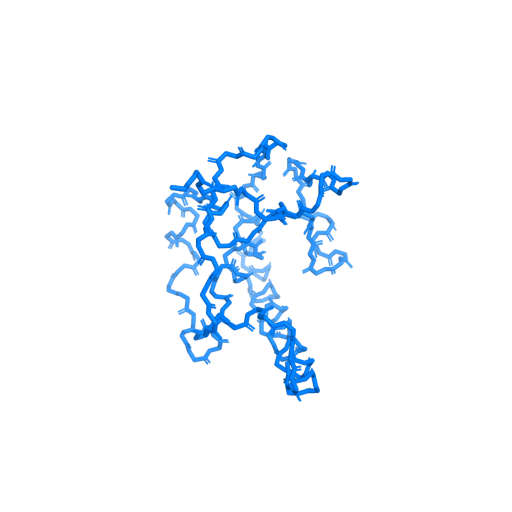YR A O 1
ATOM 659 N N . ARG A 1 86 ? 15.654 -10.537 -2.829 1.00 82.75 86 ARG A N 1
ATOM 660 C CA . ARG A 1 86 ? 16.440 -10.920 -4.005 1.00 82.75 86 ARG A CA 1
ATOM 661 C C . ARG A 1 86 ? 15.716 -10.528 -5.290 1.00 82.75 86 ARG A C 1
ATOM 663 O O . ARG A 1 86 ? 14.692 -11.103 -5.638 1.00 82.75 86 ARG A O 1
ATOM 670 N N . ILE A 1 87 ? 16.316 -9.636 -6.071 1.00 77.50 87 ILE A N 1
ATOM 671 C CA . ILE A 1 87 ? 15.826 -9.345 -7.421 1.00 77.50 87 ILE A CA 1
ATOM 672 C C . ILE A 1 87 ? 16.284 -10.447 -8.385 1.00 77.50 87 ILE A C 1
ATOM 674 O 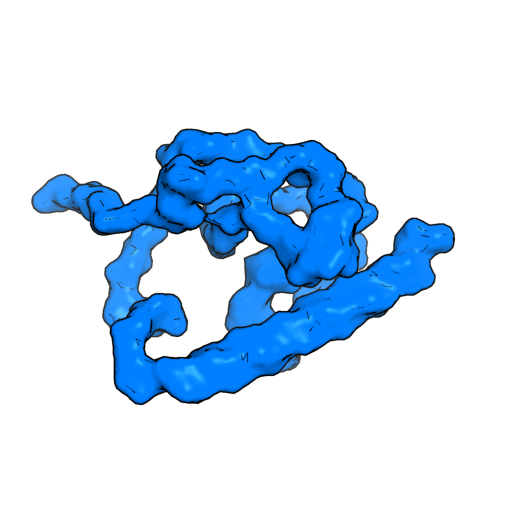O . ILE A 1 87 ? 17.486 -10.627 -8.586 1.00 77.50 87 ILE A O 1
ATOM 678 N N . HIS A 1 88 ? 15.338 -11.161 -9.002 1.00 74.31 88 HIS A N 1
ATOM 679 C CA . HIS A 1 88 ? 15.598 -12.080 -10.114 1.00 74.31 88 HIS A CA 1
ATOM 680 C C . HIS A 1 88 ? 14.990 -11.544 -11.420 1.00 74.31 88 HIS A C 1
ATOM 682 O O . HIS A 1 88 ? 14.073 -10.723 -11.405 1.00 74.31 88 HIS A O 1
ATOM 688 N N . GLY A 1 89 ? 15.496 -12.000 -12.571 1.00 62.06 89 GLY A N 1
ATOM 689 C CA . GLY A 1 89 ? 15.166 -11.445 -13.897 1.00 62.06 89 GLY A CA 1
ATOM 690 C C . GLY A 1 89 ? 13.705 -11.581 -14.355 1.00 62.06 89 GLY A C 1
ATOM 691 O O . GLY A 1 89 ? 13.360 -11.074 -15.414 1.00 62.06 89 GLY A O 1
ATOM 692 N N . ALA A 1 90 ? 12.848 -12.234 -13.566 1.00 62.22 90 ALA A N 1
ATOM 693 C CA . ALA A 1 90 ? 11.417 -12.397 -13.840 1.00 62.22 90 ALA A CA 1
ATOM 694 C C . ALA A 1 90 ? 10.524 -11.528 -12.931 1.00 62.22 90 ALA A C 1
ATOM 696 O O . ALA A 1 90 ? 9.301 -11.661 -12.963 1.00 62.22 90 ALA A O 1
ATOM 697 N N . ASN A 1 91 ? 11.109 -10.643 -12.113 1.00 62.12 91 ASN A N 1
ATOM 698 C CA . ASN A 1 91 ? 10.332 -9.763 -11.246 1.00 62.12 91 ASN A CA 1
ATOM 699 C C . ASN A 1 91 ? 9.469 -8.803 -12.068 1.00 62.12 91 ASN A C 1
ATOM 701 O O . ASN A 1 91 ? 9.933 -8.153 -13.010 1.00 62.12 91 ASN A O 1
ATOM 705 N N . HIS A 1 92 ? 8.214 -8.648 -11.647 1.00 56.50 92 HIS A N 1
ATOM 706 C CA . HIS A 1 92 ? 7.248 -7.772 -12.309 1.00 56.50 92 HIS A CA 1
ATOM 707 C C . HIS A 1 92 ? 7.673 -6.283 -12.305 1.00 56.50 92 HIS A C 1
ATOM 709 O O . HIS A 1 92 ? 7.161 -5.485 -13.090 1.00 56.50 92 HIS A O 1
ATOM 715 N N . SER A 1 93 ? 8.655 -5.918 -11.472 1.00 58.53 93 SER A N 1
ATOM 716 C CA . SER A 1 93 ? 9.172 -4.564 -11.252 1.00 58.53 93 SER A CA 1
ATOM 717 C C . SER A 1 93 ? 10.374 -4.145 -12.122 1.00 58.53 93 SER A C 1
ATOM 719 O O . SER A 1 93 ? 10.739 -2.974 -12.091 1.00 58.53 93 SER A O 1
ATOM 721 N N . VAL A 1 94 ? 10.984 -5.022 -12.938 1.00 58.47 94 VAL A N 1
ATOM 722 C CA . VAL A 1 94 ? 12.200 -4.670 -13.720 1.00 58.47 94 VAL A CA 1
ATOM 723 C C . VAL A 1 94 ? 11.854 -3.815 -14.938 1.00 58.47 94 VAL A C 1
ATOM 725 O O . VAL A 1 94 ? 11.206 -4.322 -15.848 1.00 58.47 94 VAL A O 1
ATOM 728 N N . PHE A 1 95 ? 12.225 -2.532 -14.983 1.00 53.47 95 PHE A N 1
ATOM 729 C CA . PHE A 1 95 ? 11.984 -1.642 -16.134 1.00 53.47 95 PHE A CA 1
ATOM 730 C C . PHE A 1 95 ? 12.584 -2.232 -17.427 1.00 53.47 95 PHE A C 1
ATOM 732 O O . PHE A 1 95 ? 13.788 -2.439 -17.517 1.00 53.47 95 PHE A O 1
ATOM 739 N N . GLY A 1 96 ? 11.732 -2.548 -18.406 1.00 62.41 96 GLY A N 1
ATOM 740 C CA . GLY A 1 96 ? 12.101 -3.186 -19.675 1.00 62.41 96 GLY A CA 1
ATOM 741 C C . GLY A 1 96 ? 11.105 -2.829 -20.782 1.00 62.41 96 GLY A C 1
ATOM 742 O O . GLY A 1 96 ? 10.305 -1.909 -20.614 1.00 62.41 96 GLY A O 1
ATOM 743 N N . GLU A 1 97 ? 11.099 -3.581 -21.884 1.00 62.75 97 GLU A N 1
ATOM 744 C CA . GLU A 1 97 ? 10.392 -3.282 -23.152 1.00 62.75 97 GLU A CA 1
ATOM 745 C C . GLU A 1 97 ? 8.854 -3.119 -23.063 1.00 62.75 97 GLU A C 1
ATOM 747 O O . GLU A 1 97 ? 8.197 -2.750 -24.032 1.00 62.75 97 GLU A O 1
ATOM 752 N N . LYS A 1 98 ? 8.253 -3.342 -21.890 1.00 75.00 98 LYS A N 1
ATOM 753 C CA . LYS A 1 98 ? 6.799 -3.331 -21.649 1.00 75.00 98 LYS A CA 1
ATOM 754 C C . LYS A 1 98 ? 6.297 -2.099 -20.886 1.00 75.00 98 LYS A C 1
ATOM 756 O O . LYS A 1 98 ? 5.359 -2.193 -20.091 1.00 75.00 98 LYS A O 1
ATOM 761 N N . LEU A 1 99 ? 6.907 -0.932 -21.096 1.00 81.81 99 LEU A N 1
ATOM 762 C CA . LEU A 1 99 ? 6.575 0.286 -20.341 1.00 81.81 99 LEU A CA 1
ATOM 763 C C . LEU A 1 99 ? 5.085 0.669 -20.443 1.00 81.81 99 LEU A C 1
ATOM 765 O O . LEU A 1 99 ? 4.444 0.910 -19.422 1.00 81.81 99 LEU A O 1
ATOM 769 N N . ALA A 1 100 ? 4.513 0.670 -21.652 1.00 87.12 100 ALA A N 1
ATOM 770 C CA . ALA A 1 100 ? 3.117 1.061 -21.872 1.00 87.12 100 ALA A CA 1
ATOM 771 C C . ALA A 1 100 ? 2.106 0.058 -21.285 1.00 87.12 100 ALA A C 1
ATOM 773 O O . ALA A 1 100 ? 1.090 0.461 -20.722 1.00 87.12 100 ALA A O 1
ATOM 774 N N . GLU A 1 101 ? 2.385 -1.245 -21.392 1.00 86.06 101 GLU A N 1
ATOM 775 C CA . GLU A 1 101 ? 1.568 -2.301 -20.774 1.00 86.06 101 GLU A CA 1
ATOM 776 C C . GLU A 1 101 ? 1.517 -2.118 -19.254 1.00 86.06 101 GLU A C 1
ATOM 778 O O . GLU A 1 101 ? 0.443 -2.145 -18.657 1.00 86.06 101 GLU A O 1
ATOM 783 N N . ARG A 1 102 ? 2.664 -1.821 -18.635 1.00 83.12 102 ARG A N 1
ATOM 784 C CA . ARG A 1 102 ? 2.743 -1.568 -17.195 1.00 83.12 102 ARG A CA 1
ATOM 785 C C . ARG A 1 102 ? 2.093 -0.272 -16.763 1.00 83.12 102 ARG A C 1
ATOM 787 O O . ARG A 1 102 ? 1.481 -0.251 -15.705 1.00 83.12 102 ARG A O 1
ATOM 794 N N . ALA A 1 103 ? 2.230 0.799 -17.539 1.00 89.56 103 ALA A N 1
ATOM 795 C CA . ALA A 1 103 ? 1.548 2.052 -17.237 1.00 89.56 103 ALA A CA 1
ATOM 796 C C . ALA A 1 103 ? 0.029 1.832 -17.197 1.00 89.56 103 ALA A C 1
ATOM 798 O O . ALA A 1 103 ? -0.614 2.210 -16.222 1.00 89.56 103 ALA A O 1
ATOM 799 N N . ARG A 1 104 ? -0.523 1.121 -18.194 1.00 91.50 104 ARG A N 1
ATOM 800 C CA . ARG A 1 104 ? -1.939 0.723 -18.204 1.00 91.50 104 ARG A CA 1
ATOM 801 C C . ARG A 1 104 ? -2.304 -0.137 -16.999 1.00 91.50 104 ARG A C 1
ATOM 803 O O . ARG A 1 104 ? -3.307 0.138 -16.352 1.00 91.50 104 ARG A O 1
ATOM 810 N N . TRP A 1 105 ? -1.479 -1.132 -16.674 1.00 91.38 105 TRP A N 1
ATOM 811 C CA . TRP A 1 105 ? -1.707 -1.979 -15.505 1.00 91.38 105 TRP A CA 1
ATOM 812 C C . TRP A 1 105 ? -1.708 -1.178 -14.196 1.00 91.38 105 TRP A C 1
ATOM 814 O O . TRP A 1 105 ? -2.616 -1.349 -13.396 1.00 91.38 105 TRP A O 1
ATOM 824 N N . ARG A 1 106 ? -0.754 -0.256 -13.995 1.00 90.69 106 ARG A N 1
ATOM 825 C CA . ARG A 1 106 ? -0.686 0.597 -12.794 1.00 90.69 106 ARG A CA 1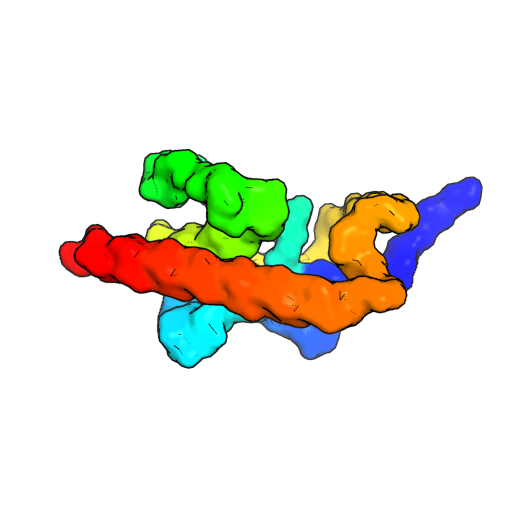
ATOM 826 C C . ARG A 1 106 ? -1.915 1.487 -12.658 1.00 90.69 106 ARG A C 1
ATOM 828 O O . ARG A 1 106 ? -2.451 1.594 -11.567 1.00 90.69 106 ARG A O 1
ATOM 835 N N . VAL A 1 107 ? -2.375 2.081 -13.760 1.00 94.25 107 VAL A N 1
ATOM 836 C CA . VAL A 1 107 ? -3.599 2.895 -13.769 1.00 94.25 107 VAL A CA 1
ATOM 837 C C . VAL A 1 107 ? -4.819 2.047 -13.400 1.00 94.25 107 VAL A C 1
ATOM 839 O O . VAL A 1 107 ? -5.596 2.450 -12.542 1.00 94.25 107 VAL A O 1
ATOM 842 N N . ALA A 1 108 ? -4.971 0.859 -13.995 1.00 94.88 108 ALA A N 1
ATOM 843 C CA . ALA A 1 108 ? -6.054 -0.060 -13.640 1.00 94.88 108 ALA A CA 1
ATOM 844 C C . ALA A 1 108 ? -5.980 -0.479 -12.162 1.00 94.88 108 ALA A C 1
ATOM 846 O O . ALA A 1 108 ? -6.979 -0.436 -11.451 1.00 94.88 108 ALA A O 1
ATOM 847 N N . HIS A 1 109 ? -4.783 -0.813 -11.680 1.00 94.81 109 HIS A N 1
ATOM 848 C CA . HIS A 1 109 ? -4.541 -1.177 -10.289 1.00 94.81 109 HIS A CA 1
ATOM 849 C C . HIS A 1 109 ? -4.879 -0.036 -9.316 1.00 94.81 109 HIS A C 1
ATOM 851 O O . HIS A 1 109 ? -5.509 -0.274 -8.288 1.00 94.81 109 HIS A O 1
ATOM 857 N N . ASP A 1 110 ? -4.542 1.212 -9.653 1.00 94.62 110 ASP A N 1
ATOM 858 C CA . ASP A 1 110 ? -4.936 2.376 -8.856 1.00 94.62 110 ASP A CA 1
ATOM 859 C C . ASP A 1 110 ? -6.459 2.562 -8.828 1.00 94.62 110 ASP A C 1
ATOM 861 O O . ASP A 1 110 ? -7.009 2.847 -7.764 1.00 94.62 110 ASP A O 1
ATOM 865 N N . PHE A 1 111 ? -7.170 2.326 -9.937 1.00 96.06 111 PHE A N 1
ATOM 866 C CA . PHE A 1 111 ? -8.637 2.341 -9.925 1.00 96.06 111 PHE A CA 1
ATOM 867 C C . PHE A 1 111 ? -9.224 1.268 -9.001 1.00 96.06 111 PHE A C 1
ATOM 869 O O . PHE A 1 111 ? -10.135 1.579 -8.234 1.00 96.06 111 PHE A O 1
ATOM 8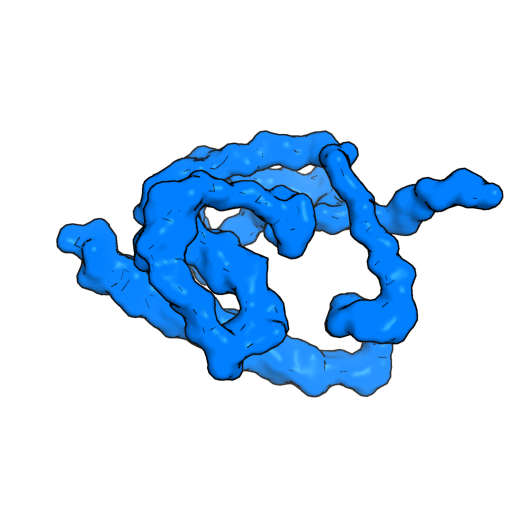76 N N . HIS A 1 112 ? -8.681 0.046 -9.004 1.00 96.75 112 HIS A N 1
ATOM 877 C CA . HIS A 1 112 ? -9.109 -1.000 -8.067 1.00 96.75 112 HIS A CA 1
ATOM 878 C C . HIS A 1 112 ? -8.882 -0.583 -6.607 1.00 96.75 112 HIS A C 1
ATOM 880 O O . HIS A 1 112 ? -9.773 -0.749 -5.772 1.00 96.75 112 HIS A O 1
ATOM 886 N N . ARG A 1 113 ? -7.729 0.024 -6.293 1.00 96.19 113 ARG A N 1
ATOM 887 C CA . ARG A 1 113 ? -7.436 0.548 -4.946 1.00 96.19 113 ARG A CA 1
ATOM 888 C C . ARG A 1 113 ? -8.414 1.647 -4.528 1.00 96.19 113 ARG A C 1
ATOM 890 O O . ARG A 1 113 ? -8.893 1.629 -3.399 1.00 96.19 113 ARG A O 1
ATOM 897 N N . MET A 1 114 ? -8.735 2.585 -5.420 1.00 95.56 114 MET A N 1
ATOM 898 C CA . MET A 1 114 ? -9.682 3.670 -5.124 1.00 95.56 114 MET A CA 1
ATOM 899 C C . MET A 1 114 ? -11.118 3.165 -4.961 1.00 95.56 114 MET A C 1
ATOM 901 O O . MET A 1 114 ? -11.826 3.633 -4.071 1.00 95.56 114 MET A O 1
ATOM 905 N N . ALA A 1 115 ? -11.535 2.180 -5.759 1.00 95.31 115 ALA A N 1
ATOM 906 C CA . ALA A 1 115 ? -12.834 1.534 -5.596 1.00 95.31 115 ALA A CA 1
ATOM 907 C C . ALA A 1 115 ? -12.942 0.826 -4.234 1.00 95.31 115 ALA A C 1
ATOM 909 O O . ALA A 1 115 ? -13.926 1.019 -3.521 1.00 95.31 115 ALA A O 1
ATOM 910 N N . ALA A 1 116 ? -11.905 0.080 -3.837 1.00 95.06 116 ALA A N 1
ATOM 911 C CA . ALA A 1 116 ? -11.847 -0.567 -2.528 1.00 95.06 116 ALA A CA 1
ATOM 912 C C . ALA A 1 116 ? -11.887 0.457 -1.380 1.00 95.06 116 ALA A C 1
ATOM 914 O O . ALA A 1 116 ? -12.667 0.297 -0.442 1.00 95.06 116 ALA A O 1
ATOM 915 N N . LEU A 1 117 ? -11.100 1.535 -1.483 1.00 94.94 117 LEU A N 1
ATOM 916 C CA . LEU A 1 117 ? -11.072 2.615 -0.493 1.00 94.94 117 LEU A CA 1
ATOM 917 C C . LEU A 1 117 ? -12.454 3.261 -0.329 1.00 94.94 117 LEU A C 1
ATOM 919 O O . LEU A 1 117 ? -12.943 3.396 0.788 1.00 94.94 117 LEU A O 1
ATOM 923 N N . SER A 1 118 ? -13.114 3.603 -1.438 1.00 92.38 118 SER A N 1
ATOM 924 C CA . SER A 1 118 ? -14.458 4.192 -1.418 1.00 92.38 118 SER A CA 1
ATOM 925 C C . SER A 1 118 ? -15.506 3.249 -0.815 1.00 92.38 118 SER A C 1
ATOM 927 O O . SER A 1 118 ? -16.412 3.705 -0.113 1.00 92.38 118 SER A O 1
ATOM 929 N N . GLY A 1 119 ? -15.395 1.945 -1.085 1.00 89.25 119 GLY A N 1
ATOM 930 C CA . GLY A 1 119 ? -16.277 0.927 -0.517 1.00 89.25 119 GLY A CA 1
ATOM 931 C C . GLY A 1 119 ? -16.162 0.835 1.004 1.00 89.25 119 GLY A C 1
ATOM 932 O O . GLY A 1 119 ? -17.181 0.796 1.686 1.00 89.25 119 GLY A O 1
ATOM 933 N N . GLN A 1 120 ? -14.937 0.871 1.539 1.00 87.25 120 GLN A N 1
ATOM 934 C CA . GLN A 1 120 ? -14.699 0.771 2.983 1.00 87.25 120 GLN A CA 1
ATOM 935 C C . GLN A 1 120 ? -15.057 2.047 3.745 1.00 87.25 120 GLN A C 1
ATOM 937 O O . GLN A 1 120 ? -15.675 1.965 4.801 1.00 87.25 120 GLN A O 1
ATOM 942 N N . VAL A 1 121 ? -14.756 3.233 3.203 1.00 79.38 121 VAL A N 1
ATOM 943 C CA . VAL A 1 121 ? -15.111 4.511 3.857 1.00 79.38 121 VAL A CA 1
ATOM 944 C C . VAL A 1 121 ? -16.624 4.629 4.083 1.00 79.38 121 VAL A C 1
ATOM 946 O O . VAL A 1 121 ? -17.050 5.212 5.074 1.00 79.38 121 VAL A O 1
ATOM 949 N N . SER A 1 122 ? -17.440 4.014 3.223 1.00 69.31 122 SER A N 1
ATOM 950 C CA . SER A 1 122 ? -18.901 3.990 3.383 1.00 69.31 122 SER A CA 1
ATOM 951 C C . SER A 1 122 ? -19.379 3.201 4.615 1.00 69.31 122 SER A C 1
ATOM 953 O O . SER A 1 122 ? -20.520 3.377 5.030 1.00 69.31 122 SER A O 1
ATOM 955 N N . GLY A 1 123 ? -18.537 2.330 5.183 1.00 61.09 123 GLY A N 1
ATOM 956 C CA . GLY A 1 123 ? -18.839 1.511 6.362 1.00 61.09 123 GLY A CA 1
ATOM 957 C C . GLY A 1 123 ? -18.111 1.925 7.646 1.00 61.09 123 GLY A C 1
ATOM 958 O O . GLY A 1 123 ? -18.357 1.323 8.685 1.00 61.09 123 GLY A O 1
ATOM 959 N N . VAL A 1 124 ? -17.225 2.926 7.592 1.00 65.25 124 VAL A N 1
ATOM 960 C CA . VAL A 1 124 ? -16.423 3.417 8.738 1.00 65.25 124 VAL A CA 1
ATOM 961 C C . VAL A 1 124 ? -17.077 4.657 9.395 1.00 65.25 124 VAL A C 1
ATOM 963 O O . VAL A 1 124 ? -16.419 5.448 10.062 1.00 65.25 124 VAL A O 1
ATOM 966 N N . GLY A 1 125 ? -18.392 4.838 9.223 1.00 49.22 125 GLY A N 1
ATOM 967 C CA . GLY A 1 125 ? -19.179 5.953 9.775 1.00 49.22 125 GLY A CA 1
ATOM 968 C C . GLY A 1 125 ? -20.231 5.512 10.779 1.00 49.22 125 GLY A C 1
ATOM 969 O O . GLY A 1 125 ? -20.957 4.544 10.464 1.00 49.22 125 GLY A O 1
#

Secondary structure (DSSP, 8-state):
--------SS-TTSPPP-B--HHHHHHHS--S---GGG----HHHHHHHPSP-HHHHSS-HHHHHHHHGGGGS-B----S--------TT-TTS--TTHHHHHHHHHHHHHHHHHHHHHHHTT--

Radius of gyration: 15.7 Å; chains: 1; bounding box: 50×27×37 Å